Protein AF-A0A6N3R265-F1 (afdb_monomer_lite)

Sequence (101 aa):
MNAPAQYVFQADGSLKDGEENAPTQHALLRWEPGVQTVAVKCDLCNFLPEGPACVRACPNQALRLITDDSLQRQMKEKQRLAASWFANGGEDPLSLTQEQH

Radius of gyration: 24.6 Å; chains: 1; bounding box: 46×37×64 Å

Organism: NCBI:txid754091

Structure (mmCIF, N/CA/C/O backbone):
data_AF-A0A6N3R265-F1
#
_entry.id   AF-A0A6N3R265-F1
#
loop_
_atom_site.group_PDB
_atom_site.id
_atom_site.type_symbol
_atom_site.label_atom_id
_atom_site.label_alt_id
_atom_site.label_comp_id
_atom_site.label_asym_id
_atom_site.label_entity_id
_atom_site.label_seq_id
_atom_site.pdbx_PDB_ins_code
_atom_site.Cartn_x
_atom_site.Cartn_y
_atom_site.Cartn_z
_atom_site.occupancy
_atom_site.B_iso_or_equiv
_atom_site.auth_seq_id
_atom_site.auth_comp_id
_atom_site.auth_asym_id
_atom_site.auth_atom_id
_atom_site.pdbx_PDB_model_num
ATOM 1 N N . MET A 1 1 ? -4.529 13.203 -22.815 1.00 39.47 1 MET A N 1
ATOM 2 C CA . MET A 1 1 ? -4.361 13.616 -21.406 1.00 39.47 1 MET A CA 1
ATOM 3 C C . MET A 1 1 ? -3.334 14.735 -21.391 1.00 39.47 1 MET A C 1
ATOM 5 O O . MET A 1 1 ? -2.188 14.478 -21.725 1.00 39.47 1 MET A O 1
ATOM 9 N N . ASN A 1 2 ? -3.765 15.973 -21.161 1.00 49.16 2 ASN A N 1
ATOM 10 C CA . ASN A 1 2 ? -2.916 17.162 -21.249 1.00 49.16 2 ASN A CA 1
ATOM 11 C C . ASN A 1 2 ? -2.401 17.473 -19.835 1.00 49.16 2 ASN A C 1
ATOM 13 O O . ASN A 1 2 ? -3.209 17.767 -18.955 1.00 49.16 2 ASN A O 1
ATOM 17 N N . ALA A 1 3 ? -1.101 17.317 -19.584 1.00 51.69 3 ALA A N 1
ATOM 18 C CA . ALA A 1 3 ? -0.518 17.690 -18.298 1.00 51.69 3 ALA A CA 1
ATOM 19 C C . ALA A 1 3 ? -0.438 19.229 -18.215 1.00 51.69 3 ALA A C 1
ATOM 21 O O . ALA A 1 3 ? -0.033 19.858 -19.193 1.00 51.69 3 ALA A O 1
ATOM 22 N N . PRO A 1 4 ? -0.837 19.864 -17.097 1.00 52.19 4 PRO A N 1
ATOM 23 C CA . PRO A 1 4 ? -0.769 21.317 -16.966 1.00 52.19 4 PRO A CA 1
ATOM 24 C C . PRO A 1 4 ? 0.683 21.809 -17.088 1.00 52.19 4 PRO A C 1
ATOM 26 O O . PRO A 1 4 ? 1.591 21.190 -16.535 1.00 52.19 4 PRO A O 1
ATOM 29 N N . ALA A 1 5 ? 0.887 22.932 -17.792 1.00 58.69 5 ALA A N 1
ATOM 30 C CA . ALA A 1 5 ? 2.194 23.457 -18.226 1.00 58.69 5 ALA A CA 1
ATOM 31 C C . ALA A 1 5 ? 3.260 23.561 -17.115 1.00 58.69 5 ALA A C 1
ATOM 33 O O . ALA A 1 5 ? 4.449 23.443 -17.385 1.00 58.69 5 ALA A O 1
ATOM 34 N N . GLN A 1 6 ? 2.832 23.709 -15.860 1.00 59.28 6 GLN A N 1
ATOM 35 C CA . GLN A 1 6 ? 3.694 23.737 -14.674 1.00 59.28 6 GLN A CA 1
ATOM 36 C C . GLN A 1 6 ? 4.469 22.431 -14.395 1.00 59.28 6 GLN A C 1
ATOM 38 O O . GLN A 1 6 ? 5.409 22.451 -13.611 1.00 59.28 6 GLN A O 1
ATOM 43 N N . TYR A 1 7 ? 4.095 21.305 -15.016 1.00 57.59 7 TYR A N 1
ATOM 44 C CA . TYR A 1 7 ? 4.803 20.018 -14.901 1.00 57.59 7 TYR A CA 1
ATOM 45 C C . TYR A 1 7 ? 5.616 19.657 -16.150 1.00 57.59 7 TYR A C 1
ATOM 47 O O . TYR A 1 7 ? 6.082 18.524 -16.281 1.00 57.59 7 TYR A O 1
ATOM 55 N N . VAL A 1 8 ? 5.785 20.590 -17.089 1.00 55.47 8 VAL A N 1
ATOM 56 C CA . VAL A 1 8 ? 6.630 20.364 -18.262 1.00 55.47 8 VAL A CA 1
ATOM 57 C C . VAL A 1 8 ? 8.067 20.689 -17.875 1.00 55.47 8 VAL A C 1
ATOM 59 O O . VAL A 1 8 ? 8.472 21.847 -17.851 1.00 55.47 8 VAL A O 1
ATOM 62 N N . PHE A 1 9 ? 8.844 19.656 -17.563 1.00 61.06 9 PHE A N 1
ATOM 63 C CA . PHE A 1 9 ? 10.289 19.795 -17.437 1.00 61.06 9 PHE A CA 1
ATOM 64 C C . PHE A 1 9 ? 10.885 19.953 -18.841 1.00 61.06 9 PHE A C 1
ATOM 66 O O . PHE A 1 9 ? 10.980 18.986 -19.598 1.00 61.06 9 PHE A O 1
ATOM 73 N N . GLN A 1 10 ? 11.238 21.182 -19.216 1.00 54.62 10 GLN A N 1
ATOM 74 C CA . GLN A 1 10 ? 12.081 21.439 -20.380 1.00 54.62 10 GLN A CA 1
ATOM 75 C C . GLN A 1 10 ? 13.531 21.347 -19.918 1.00 54.62 10 GLN A C 1
ATOM 77 O O . GLN A 1 10 ? 13.989 22.200 -19.168 1.00 54.62 10 GLN A O 1
ATOM 82 N N . ALA A 1 11 ? 14.237 20.296 -20.332 1.00 58.12 11 ALA A N 1
ATOM 83 C CA . ALA A 1 11 ? 15.675 20.209 -20.119 1.00 58.12 11 ALA A CA 1
ATOM 84 C C . ALA A 1 11 ? 16.364 21.224 -21.047 1.00 58.12 11 ALA A C 1
ATOM 86 O O . ALA A 1 11 ? 16.573 20.950 -22.229 1.00 58.12 11 ALA A O 1
ATOM 87 N N . ASP A 1 12 ? 16.671 22.415 -20.543 1.00 50.50 12 ASP A N 1
ATOM 88 C CA . ASP A 1 12 ? 17.438 23.434 -21.251 1.00 50.50 12 ASP A CA 1
ATOM 89 C C . ASP A 1 12 ? 18.941 23.192 -21.056 1.00 50.50 12 ASP A C 1
ATOM 91 O O . ASP A 1 12 ? 19.614 23.761 -20.202 1.00 50.50 12 ASP A O 1
ATOM 95 N N . GLY A 1 13 ? 19.497 22.300 -21.872 1.00 56.50 13 GLY A N 1
ATOM 96 C CA . GLY A 1 13 ? 20.935 22.057 -21.897 1.00 56.50 13 GLY A CA 1
ATOM 97 C C . GLY A 1 13 ? 21.316 20.870 -22.768 1.00 56.50 13 GLY A C 1
ATOM 98 O O . GLY A 1 13 ? 20.522 19.956 -22.980 1.00 56.50 13 GLY A O 1
ATOM 99 N N . SER A 1 14 ? 22.556 20.866 -23.265 1.00 56.88 14 SER A N 1
ATOM 100 C CA . SER A 1 14 ? 23.168 19.630 -23.755 1.00 56.88 14 SER A CA 1
ATOM 101 C C . SER A 1 14 ? 23.153 18.651 -22.586 1.00 56.88 14 SER A C 1
ATOM 103 O O . SER A 1 14 ? 23.740 18.973 -21.551 1.00 56.88 14 SER A O 1
ATOM 105 N N . LEU A 1 15 ? 22.452 17.518 -22.728 1.00 56.03 15 LEU A N 1
ATOM 106 C CA . LEU A 1 15 ? 22.501 16.399 -21.787 1.00 56.03 15 LEU A CA 1
ATOM 107 C C . LEU A 1 15 ? 23.983 16.114 -21.545 1.00 56.03 15 LEU A C 1
ATOM 109 O O . LEU A 1 15 ? 24.658 15.558 -22.407 1.00 56.03 15 LEU A O 1
ATOM 113 N N . LYS A 1 16 ? 24.529 16.602 -20.430 1.00 54.06 16 LYS A N 1
ATOM 114 C CA . LYS A 1 16 ? 25.807 16.093 -19.950 1.00 54.06 16 LYS A CA 1
ATOM 115 C C . LYS A 1 16 ? 25.532 14.628 -19.679 1.00 54.06 16 LYS A C 1
ATOM 117 O O . LYS A 1 16 ? 24.469 14.357 -19.119 1.00 54.06 16 LYS A O 1
ATOM 122 N N . ASP A 1 17 ? 26.417 13.737 -20.113 1.00 55.44 17 ASP A N 1
ATOM 123 C CA . ASP A 1 17 ? 26.349 12.319 -19.768 1.00 55.44 17 ASP A CA 1
ATOM 124 C C . ASP A 1 17 ? 26.206 12.253 -18.244 1.00 55.44 17 ASP A C 1
ATOM 126 O O . ASP A 1 17 ? 27.142 12.535 -17.493 1.00 55.44 17 ASP A O 1
ATOM 130 N N . GLY A 1 18 ? 24.952 12.113 -17.806 1.00 54.72 18 GLY A N 1
ATOM 131 C CA . GLY A 1 18 ? 24.568 12.216 -16.413 1.00 54.72 18 GLY A CA 1
ATOM 132 C C . GLY A 1 18 ? 25.249 11.069 -15.706 1.00 54.72 18 GLY A C 1
ATOM 133 O O . GLY A 1 18 ? 25.325 9.987 -16.281 1.00 54.72 18 GLY A O 1
ATOM 134 N N . GLU A 1 19 ? 25.783 11.355 -14.522 1.00 60.06 19 GLU A N 1
ATOM 135 C CA . GLU A 1 19 ? 26.445 10.414 -13.621 1.00 60.06 19 GLU A CA 1
ATOM 136 C C . GLU A 1 19 ? 26.009 8.970 -13.896 1.00 60.06 19 GLU A C 1
ATOM 138 O O . GLU A 1 19 ? 24.854 8.605 -13.674 1.00 60.06 19 GLU A O 1
ATOM 143 N N . GLU A 1 20 ? 26.920 8.223 -14.528 1.00 61.44 20 GLU A N 1
ATOM 144 C CA . GLU A 1 20 ? 26.646 6.948 -15.186 1.00 61.44 20 GLU A CA 1
ATOM 145 C C . GLU A 1 20 ? 25.882 6.020 -14.241 1.00 61.44 20 GLU A C 1
ATOM 147 O O . GLU A 1 20 ? 26.283 5.841 -13.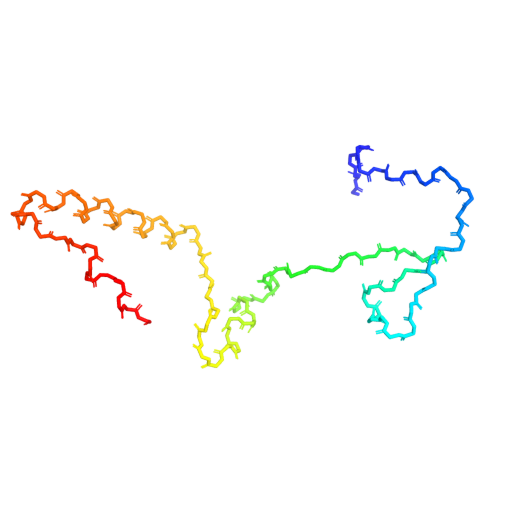087 1.00 61.44 20 GLU A O 1
ATOM 152 N N . ASN A 1 21 ? 24.769 5.444 -14.713 1.00 58.78 21 ASN A N 1
ATOM 153 C CA . ASN A 1 21 ? 24.001 4.481 -13.931 1.00 58.78 21 ASN A CA 1
ATOM 154 C C . ASN A 1 21 ? 24.950 3.409 -13.406 1.00 58.78 21 ASN A C 1
ATOM 156 O O . ASN A 1 21 ? 25.436 2.575 -14.175 1.00 58.78 21 ASN A O 1
ATOM 160 N N . ALA A 1 22 ? 25.224 3.424 -12.100 1.00 65.81 22 ALA A N 1
ATOM 161 C CA . ALA A 1 22 ? 26.161 2.471 -11.538 1.00 65.81 22 ALA A CA 1
ATOM 162 C C . ALA A 1 22 ? 25.660 1.049 -11.861 1.00 65.81 22 ALA A C 1
ATOM 164 O O . ALA A 1 22 ? 24.455 0.793 -11.756 1.00 65.81 22 ALA A O 1
ATOM 165 N N . PRO A 1 23 ? 26.540 0.096 -12.221 1.00 65.62 23 PRO A N 1
ATOM 166 C CA . PRO A 1 23 ? 26.129 -1.251 -12.631 1.00 65.62 23 PRO A CA 1
ATOM 167 C C . PRO A 1 23 ? 25.239 -1.968 -11.605 1.00 65.62 23 PRO A C 1
ATOM 169 O O . PRO A 1 23 ? 24.489 -2.877 -11.950 1.00 65.62 23 PRO A O 1
ATOM 172 N N . THR A 1 24 ? 25.324 -1.553 -10.341 1.00 75.31 24 THR A N 1
ATOM 173 C CA . THR A 1 24 ? 24.582 -2.083 -9.195 1.00 75.31 24 THR A CA 1
ATOM 174 C C . THR A 1 24 ? 23.204 -1.451 -8.985 1.00 75.31 24 THR A C 1
ATOM 176 O O . THR A 1 24 ? 22.461 -1.913 -8.118 1.00 75.31 24 THR A O 1
ATOM 179 N N . GLN A 1 25 ? 22.827 -0.414 -9.739 1.00 73.38 25 GLN A N 1
ATOM 180 C CA . GLN A 1 25 ? 21.508 0.203 -9.617 1.00 73.38 25 GLN A CA 1
ATOM 181 C C . GLN A 1 25 ? 20.420 -0.695 -10.216 1.00 73.38 25 GLN A C 1
ATOM 183 O O . GLN A 1 25 ? 20.532 -1.212 -11.329 1.00 73.38 25 GLN A O 1
ATOM 188 N N . HIS A 1 26 ? 19.338 -0.869 -9.456 1.00 76.19 26 HIS A N 1
ATOM 189 C CA . HIS A 1 26 ? 18.174 -1.645 -9.872 1.00 76.19 26 HIS A CA 1
ATOM 190 C C . HIS A 1 26 ? 17.542 -1.037 -11.134 1.00 76.19 26 HIS A C 1
ATOM 192 O O . HIS A 1 26 ? 17.429 0.181 -11.237 1.00 76.19 26 HIS A O 1
ATOM 198 N N . ALA A 1 27 ? 17.066 -1.871 -12.065 1.00 74.94 27 ALA A N 1
ATOM 199 C CA . ALA A 1 27 ? 16.553 -1.432 -13.371 1.00 74.94 27 ALA A CA 1
ATOM 200 C C . ALA A 1 27 ? 15.438 -0.368 -13.291 1.00 74.94 27 ALA A C 1
ATOM 202 O O . ALA A 1 27 ? 15.315 0.462 -14.182 1.00 74.94 27 ALA A O 1
ATOM 203 N N . LEU A 1 28 ? 14.661 -0.361 -12.203 1.00 73.06 28 LEU A N 1
ATOM 204 C CA . LEU A 1 28 ? 13.613 0.640 -11.943 1.00 73.06 28 LEU A CA 1
ATOM 205 C C . LEU A 1 28 ? 14.145 2.051 -11.637 1.00 73.06 28 LEU A C 1
ATOM 207 O O . LEU A 1 28 ? 13.368 2.998 -11.643 1.00 73.06 28 LEU A O 1
ATOM 211 N N . LEU A 1 29 ? 15.431 2.181 -11.312 1.00 74.12 29 LEU A N 1
ATOM 212 C CA . LEU A 1 29 ? 16.080 3.437 -10.928 1.00 74.12 29 LEU A CA 1
ATOM 213 C C . LEU A 1 29 ? 17.102 3.912 -11.969 1.00 74.12 29 LEU A C 1
ATOM 215 O O . LEU A 1 29 ? 17.676 4.982 -11.803 1.00 74.12 29 LEU A O 1
ATOM 219 N N . ARG A 1 30 ? 17.325 3.124 -13.027 1.00 72.94 30 ARG A N 1
ATOM 220 C CA . ARG A 1 30 ? 18.250 3.441 -14.113 1.00 72.94 30 ARG A CA 1
ATOM 221 C C . ARG A 1 30 ? 17.643 4.502 -15.031 1.00 72.94 30 ARG A C 1
ATOM 223 O O . ARG A 1 30 ? 16.482 4.390 -15.427 1.00 72.94 30 ARG A O 1
ATOM 230 N N . TRP A 1 31 ? 18.436 5.495 -15.410 1.00 73.56 31 TRP A N 1
ATOM 231 C CA . TRP A 1 31 ? 18.043 6.562 -16.321 1.00 73.56 31 TRP A CA 1
ATOM 232 C C . TRP A 1 31 ? 18.907 6.571 -17.583 1.00 73.56 31 TRP A C 1
ATOM 234 O O . TRP A 1 31 ? 20.089 6.874 -17.514 1.00 73.56 31 TRP A O 1
ATOM 244 N N . GLU A 1 32 ? 18.328 6.285 -18.746 1.00 71.69 32 GLU A N 1
ATOM 245 C CA . GLU A 1 32 ? 19.063 6.264 -20.016 1.00 71.69 32 GLU A CA 1
ATOM 246 C C . GLU A 1 32 ? 18.646 7.452 -20.903 1.00 71.69 32 GLU A C 1
ATOM 248 O O . GLU A 1 32 ? 17.446 7.629 -21.155 1.00 71.69 32 GLU A O 1
ATOM 253 N N . PRO A 1 33 ? 19.590 8.270 -21.408 1.00 71.69 33 PRO A N 1
ATOM 254 C CA . PRO A 1 33 ? 19.285 9.334 -22.360 1.00 71.69 33 PRO A CA 1
ATOM 255 C C . PRO A 1 33 ? 18.514 8.809 -23.581 1.00 71.69 33 PRO A C 1
ATOM 257 O O . PRO A 1 33 ? 18.867 7.795 -24.177 1.00 71.69 33 PRO A O 1
ATOM 260 N N . GLY A 1 34 ? 17.441 9.504 -23.971 1.00 75.25 34 GLY A N 1
ATOM 261 C CA . GLY A 1 34 ? 16.576 9.087 -25.084 1.00 75.25 34 GLY A CA 1
ATOM 262 C C . GLY A 1 34 ? 15.548 8.001 -24.736 1.00 75.25 34 GLY A C 1
ATOM 263 O O . GLY A 1 34 ? 14.686 7.705 -25.563 1.00 75.25 34 GLY A O 1
ATOM 264 N N . VAL A 1 35 ? 15.573 7.456 -23.514 1.00 75.88 35 VAL A N 1
ATOM 265 C CA . VAL A 1 35 ? 14.539 6.556 -22.987 1.00 75.88 35 VAL A CA 1
ATOM 266 C C . VAL A 1 35 ? 13.582 7.344 -22.092 1.00 75.88 35 VAL A C 1
ATOM 268 O O . VAL A 1 35 ? 13.995 8.169 -21.276 1.00 75.88 35 VAL A O 1
ATOM 271 N N . GLN A 1 36 ? 12.274 7.100 -22.238 1.00 76.00 36 GLN A N 1
ATOM 272 C CA . GLN A 1 36 ? 11.278 7.720 -21.366 1.00 76.00 36 GLN A CA 1
ATOM 273 C C . GLN A 1 36 ? 11.484 7.267 -19.918 1.00 76.00 36 GLN A C 1
ATOM 275 O O . GLN A 1 36 ? 11.497 6.075 -19.615 1.00 76.00 36 GLN A O 1
ATOM 280 N N . THR A 1 37 ? 11.579 8.237 -19.017 1.00 77.00 37 THR A N 1
ATOM 281 C CA . THR A 1 37 ? 11.704 7.990 -17.584 1.00 77.00 37 THR A CA 1
ATOM 282 C C . THR A 1 37 ? 10.331 7.691 -16.997 1.00 77.00 37 THR A C 1
ATOM 284 O O . THR A 1 37 ? 9.362 8.411 -17.247 1.00 77.00 37 THR A O 1
ATOM 287 N N . VAL A 1 38 ? 10.220 6.606 -16.232 1.00 78.62 38 VAL A N 1
ATOM 288 C CA . VAL A 1 38 ? 8.949 6.178 -15.637 1.00 78.62 38 VAL A CA 1
ATOM 289 C C . VAL A 1 38 ? 9.129 6.011 -14.138 1.00 78.62 38 VAL A C 1
ATOM 291 O O . VAL A 1 38 ? 9.929 5.201 -13.683 1.00 78.62 38 VAL A O 1
ATOM 294 N N . ALA A 1 39 ? 8.350 6.766 -13.365 1.00 82.50 39 ALA A N 1
ATOM 295 C CA . ALA A 1 39 ? 8.286 6.605 -11.920 1.00 82.50 39 ALA A CA 1
ATOM 296 C C . ALA A 1 39 ? 7.252 5.532 -11.553 1.00 82.50 39 ALA A C 1
ATOM 298 O O . ALA A 1 39 ? 6.083 5.629 -11.932 1.00 82.50 39 ALA A O 1
ATOM 299 N N . VAL A 1 40 ? 7.672 4.540 -10.769 1.00 85.19 40 VAL A N 1
ATOM 300 C CA . VAL A 1 40 ? 6.797 3.485 -10.242 1.00 85.19 40 VAL A CA 1
ATOM 301 C C . VAL A 1 40 ? 6.588 3.717 -8.749 1.00 85.19 40 VAL A C 1
ATOM 303 O O . VAL A 1 40 ? 7.549 3.855 -7.996 1.00 85.19 40 VAL A O 1
ATOM 306 N N . LYS A 1 41 ? 5.327 3.756 -8.307 1.00 89.19 41 LYS A N 1
ATOM 307 C CA . LYS A 1 41 ? 4.953 3.837 -6.888 1.00 89.19 41 LYS A CA 1
ATOM 308 C C . LYS A 1 41 ? 3.935 2.764 -6.530 1.00 89.19 41 LYS A C 1
ATOM 310 O O . LYS A 1 41 ? 3.232 2.266 -7.404 1.00 89.19 41 LYS A O 1
ATOM 315 N N . CYS A 1 42 ? 3.843 2.454 -5.238 1.00 93.94 42 CYS A N 1
ATOM 316 C CA . CYS A 1 42 ? 2.757 1.642 -4.701 1.00 93.94 42 CYS A CA 1
ATOM 317 C C . CYS A 1 42 ? 1.411 2.295 -5.046 1.00 93.94 42 CYS A C 1
ATOM 319 O O . CYS A 1 42 ? 1.197 3.477 -4.775 1.00 93.94 42 CYS A O 1
ATOM 321 N N . ASP A 1 43 ? 0.523 1.513 -5.643 1.00 94.62 43 ASP A N 1
ATOM 322 C CA . ASP A 1 43 ? -0.817 1.911 -6.070 1.00 94.62 43 ASP A CA 1
ATOM 323 C C . ASP A 1 43 ? -1.906 1.429 -5.097 1.00 94.62 43 ASP A C 1
ATOM 325 O O . ASP A 1 43 ? -3.089 1.473 -5.421 1.00 94.62 43 ASP A O 1
ATOM 329 N N . LEU A 1 44 ? -1.506 0.928 -3.922 1.00 95.44 44 LEU A N 1
ATOM 330 C CA . LEU A 1 44 ? -2.378 0.283 -2.935 1.00 95.44 44 LEU A CA 1
ATOM 331 C C . LEU A 1 44 ? -3.157 -0.923 -3.489 1.00 95.44 44 LEU A C 1
ATOM 333 O O . LEU A 1 44 ? -4.205 -1.279 -2.952 1.00 95.44 44 LEU A O 1
ATOM 337 N N . CYS A 1 45 ? -2.625 -1.579 -4.525 1.00 96.12 45 CYS A N 1
ATOM 338 C CA . CYS A 1 45 ? -3.278 -2.682 -5.222 1.00 96.12 45 CYS A CA 1
ATOM 339 C C . CYS A 1 45 ? -4.679 -2.310 -5.729 1.00 96.12 45 CYS A C 1
ATOM 341 O O . CYS A 1 45 ? -5.603 -3.111 -5.614 1.00 96.12 45 CYS A O 1
ATOM 343 N N . ASN A 1 46 ? -4.835 -1.116 -6.308 1.00 94.81 46 ASN A N 1
ATOM 344 C CA . ASN A 1 46 ? -6.118 -0.580 -6.781 1.00 94.81 46 ASN A CA 1
ATOM 345 C C . ASN A 1 46 ? -6.896 -1.522 -7.729 1.00 94.81 46 ASN A C 1
ATOM 347 O O . ASN A 1 46 ? -8.108 -1.405 -7.874 1.00 94.81 46 ASN A O 1
ATOM 351 N N . PHE A 1 47 ? -6.211 -2.461 -8.383 1.00 95.19 47 PHE A N 1
ATOM 352 C CA . PHE A 1 47 ? -6.805 -3.419 -9.319 1.00 95.19 47 PHE A CA 1
ATOM 353 C C . PHE A 1 47 ? -7.274 -4.732 -8.672 1.00 95.19 47 PHE A C 1
ATOM 355 O O . PHE A 1 47 ? -7.926 -5.532 -9.341 1.00 95.19 47 PHE A O 1
ATOM 362 N N . LEU A 1 48 ? -6.923 -4.986 -7.408 1.00 95.56 48 LEU A N 1
ATOM 363 C CA . LEU A 1 48 ? -7.264 -6.221 -6.705 1.00 95.56 48 LEU A CA 1
ATOM 364 C C . LEU A 1 48 ? -8.461 -5.983 -5.776 1.00 95.56 48 LEU A C 1
ATOM 366 O O . LEU A 1 48 ? -8.348 -5.179 -4.846 1.00 95.56 48 LEU A O 1
ATOM 370 N N . PRO A 1 49 ? -9.587 -6.697 -5.955 1.00 93.81 49 PRO A N 1
ATOM 371 C CA . PRO A 1 49 ? -10.747 -6.540 -5.080 1.00 93.81 49 PRO A CA 1
ATOM 372 C C . PRO A 1 49 ? -10.459 -6.985 -3.638 1.00 93.81 49 PRO A C 1
ATOM 374 O O . PRO A 1 49 ? -11.112 -6.524 -2.707 1.00 93.81 49 PRO A O 1
ATOM 377 N N . GLU A 1 50 ? -9.451 -7.834 -3.424 1.00 93.75 50 GLU A N 1
ATOM 378 C CA . GLU A 1 50 ? -9.013 -8.264 -2.094 1.00 93.75 50 GLU A CA 1
ATOM 379 C C . GLU A 1 50 ? -8.186 -7.189 -1.357 1.00 93.75 50 GLU A C 1
ATOM 381 O O . GLU A 1 50 ? -7.786 -7.396 -0.205 1.00 93.75 50 GLU A O 1
ATOM 386 N N . GLY A 1 51 ? -7.868 -6.067 -2.015 1.00 92.75 51 GLY A N 1
ATOM 387 C CA . GLY A 1 51 ? -7.098 -4.952 -1.464 1.00 92.75 51 GLY A CA 1
ATOM 388 C C . GLY A 1 51 ? -5.573 -5.162 -1.477 1.00 92.75 51 GLY A C 1
ATOM 389 O O . GLY A 1 51 ? -5.058 -5.964 -2.268 1.00 92.75 51 GLY A O 1
ATOM 390 N N . PRO A 1 52 ? -4.818 -4.475 -0.595 1.00 97.31 52 PRO A N 1
ATOM 391 C CA . PRO A 1 52 ? -3.356 -4.506 -0.583 1.00 97.31 52 PRO A CA 1
ATOM 392 C C . PRO A 1 52 ? -2.777 -5.899 -0.310 1.00 97.31 52 PRO A C 1
ATOM 394 O O . PRO A 1 52 ? -2.889 -6.442 0.791 1.00 97.31 52 PRO A O 1
ATOM 397 N N . ALA A 1 53 ? -2.087 -6.464 -1.301 1.00 97.25 53 ALA A N 1
ATOM 398 C CA . ALA A 1 53 ? -1.449 -7.773 -1.181 1.00 97.25 53 ALA A CA 1
ATOM 399 C C . ALA A 1 53 ? -0.381 -7.803 -0.073 1.00 97.25 53 ALA A C 1
ATOM 401 O O . ALA A 1 53 ? -0.268 -8.794 0.644 1.00 97.25 53 ALA A O 1
ATOM 402 N N . CYS A 1 54 ? 0.353 -6.700 0.117 1.00 97.12 54 CYS A N 1
ATOM 403 C CA . CYS A 1 54 ? 1.368 -6.579 1.166 1.00 97.12 54 CYS A CA 1
ATOM 404 C C . CYS A 1 54 ? 0.786 -6.702 2.582 1.00 97.12 54 CYS A C 1
ATOM 406 O O . CYS A 1 54 ? 1.427 -7.292 3.445 1.00 97.12 54 CYS A O 1
ATOM 408 N N . VAL A 1 55 ? -0.435 -6.206 2.813 1.00 96.81 55 VAL A N 1
ATOM 409 C CA . VAL A 1 55 ? -1.134 -6.346 4.099 1.00 96.81 55 VAL A CA 1
ATOM 410 C C . VAL A 1 55 ? -1.518 -7.808 4.331 1.00 96.81 55 VAL A C 1
ATOM 412 O O . VAL A 1 55 ? -1.226 -8.345 5.394 1.00 96.81 55 VAL A O 1
ATOM 415 N N . ARG A 1 56 ? -2.099 -8.486 3.328 1.00 95.88 56 ARG A N 1
ATOM 416 C CA . ARG A 1 56 ? -2.508 -9.902 3.447 1.00 95.88 56 ARG A CA 1
ATOM 417 C C . ARG A 1 56 ? -1.332 -10.860 3.628 1.00 95.88 56 ARG A C 1
ATOM 419 O O . ARG A 1 56 ? -1.451 -11.841 4.350 1.00 95.88 56 ARG A O 1
ATOM 426 N N . ALA A 1 57 ? -0.214 -10.5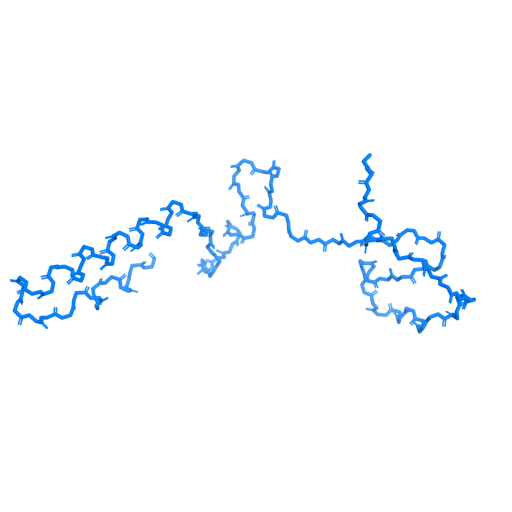90 2.960 1.00 96.94 57 ALA A N 1
ATOM 427 C CA . ALA A 1 57 ? 0.976 -11.433 3.028 1.00 96.94 57 ALA A CA 1
ATOM 428 C C . ALA A 1 57 ? 1.791 -11.233 4.318 1.00 96.94 57 ALA A C 1
ATOM 430 O O . ALA A 1 57 ? 2.732 -11.985 4.554 1.00 96.94 57 ALA A O 1
ATOM 431 N N . CYS A 1 58 ? 1.476 -10.217 5.130 1.00 97.12 58 CYS A N 1
ATOM 432 C CA . CYS A 1 58 ? 2.259 -9.844 6.301 1.00 97.12 58 CYS A CA 1
ATOM 433 C C . CYS A 1 58 ? 2.073 -10.866 7.445 1.00 97.12 58 CYS A C 1
ATOM 435 O O . CYS A 1 58 ? 1.019 -10.874 8.084 1.00 97.12 58 CYS A O 1
ATOM 437 N N . PRO A 1 59 ? 3.078 -11.707 7.759 1.00 96.62 59 PRO A N 1
ATOM 438 C CA . PRO A 1 59 ? 2.899 -12.838 8.675 1.00 96.62 59 PRO A CA 1
ATOM 439 C C . PRO A 1 59 ? 2.711 -12.410 10.134 1.00 96.62 59 PRO A C 1
ATOM 441 O O . PRO A 1 59 ? 2.044 -13.093 10.900 1.00 96.62 59 PRO A O 1
ATOM 444 N N . ASN A 1 60 ? 3.300 -11.278 10.520 1.00 96.75 60 ASN A N 1
ATOM 445 C CA . ASN A 1 60 ? 3.215 -10.720 11.870 1.00 96.75 60 ASN A CA 1
ATOM 446 C C . ASN A 1 60 ? 2.137 -9.633 12.000 1.00 96.75 60 ASN A C 1
ATOM 448 O O . ASN A 1 60 ? 2.070 -8.976 13.034 1.00 96.75 60 ASN A O 1
ATOM 452 N N . GLN A 1 61 ? 1.341 -9.401 10.949 1.00 93.81 61 GLN A N 1
ATOM 453 C CA . GLN A 1 61 ? 0.286 -8.383 10.926 1.00 93.81 61 GLN A CA 1
ATOM 454 C C . GLN A 1 61 ? 0.778 -6.960 11.269 1.00 93.81 61 GLN A C 1
ATOM 456 O O . GLN A 1 61 ? 0.024 -6.139 11.800 1.00 93.81 61 GLN A O 1
ATOM 461 N N . ALA A 1 62 ? 2.041 -6.650 10.951 1.00 96.19 62 ALA A N 1
ATOM 462 C CA . ALA A 1 62 ? 2.615 -5.319 11.150 1.00 96.19 62 ALA A CA 1
ATOM 463 C C . ALA A 1 62 ? 2.011 -4.267 10.206 1.00 96.19 62 ALA A C 1
ATOM 465 O O . ALA A 1 62 ? 1.952 -3.086 10.542 1.00 96.19 62 ALA A O 1
ATOM 466 N N . LEU A 1 63 ? 1.558 -4.684 9.021 1.00 95.62 63 LEU A N 1
ATOM 467 C CA . LEU A 1 63 ? 0.905 -3.808 8.053 1.00 95.62 63 LEU A CA 1
ATOM 468 C C . LEU A 1 63 ? -0.613 -3.886 8.208 1.00 95.62 63 LEU A C 1
ATOM 470 O O . LEU A 1 63 ? -1.180 -4.975 8.269 1.00 95.62 63 LEU A O 1
ATOM 474 N N . ARG A 1 64 ? -1.279 -2.726 8.220 1.00 92.19 64 ARG A N 1
ATOM 475 C CA . ARG A 1 64 ? -2.743 -2.605 8.270 1.00 92.19 64 ARG A CA 1
ATOM 476 C C . ARG A 1 64 ? -3.211 -1.507 7.326 1.00 92.19 64 ARG A C 1
ATOM 478 O O . ARG A 1 64 ? -2.557 -0.474 7.205 1.00 92.19 64 ARG A O 1
ATOM 485 N N . LEU A 1 65 ? -4.348 -1.729 6.671 1.00 92.94 65 LEU A N 1
ATOM 486 C CA . LEU A 1 65 ? -5.002 -0.707 5.859 1.00 92.94 65 LEU A CA 1
ATOM 487 C C . LEU A 1 65 ? -5.926 0.126 6.750 1.00 92.94 65 LEU A C 1
ATOM 489 O O . LEU A 1 65 ? -6.869 -0.407 7.331 1.00 92.94 65 LEU A O 1
ATOM 493 N N . ILE A 1 66 ? -5.661 1.427 6.836 1.00 92.44 66 ILE A N 1
ATOM 494 C CA . ILE A 1 66 ? -6.520 2.386 7.532 1.00 92.44 66 ILE A CA 1
ATOM 495 C C . ILE A 1 66 ? -7.372 3.101 6.486 1.00 92.44 66 ILE A C 1
ATOM 497 O O . ILE A 1 66 ? -6.839 3.686 5.547 1.00 92.44 66 ILE A O 1
ATOM 501 N N . THR A 1 67 ? -8.691 3.027 6.644 1.00 91.44 67 THR A N 1
ATOM 502 C CA . THR A 1 67 ? -9.665 3.717 5.787 1.00 91.44 67 THR A CA 1
ATOM 503 C C . THR A 1 67 ? -10.247 4.931 6.498 1.00 91.44 67 THR A C 1
ATOM 505 O O . THR A 1 67 ? -10.271 4.972 7.733 1.00 91.44 67 THR A O 1
ATOM 508 N N . ASP A 1 68 ? -10.790 5.883 5.742 1.00 93.81 68 ASP A N 1
ATOM 509 C CA . ASP A 1 68 ? -11.466 7.047 6.321 1.00 93.81 68 ASP A CA 1
ATOM 510 C C . ASP A 1 68 ? -12.590 6.632 7.277 1.00 93.81 68 ASP A C 1
ATOM 512 O O . ASP A 1 68 ? -12.654 7.133 8.394 1.00 93.81 68 ASP A O 1
ATOM 516 N N . ASP A 1 69 ? -13.406 5.634 6.920 1.00 92.44 69 ASP A N 1
ATOM 517 C CA . ASP A 1 69 ? -14.446 5.099 7.811 1.00 92.44 69 ASP A CA 1
ATOM 518 C C . ASP A 1 69 ? -13.876 4.560 9.126 1.00 92.44 69 ASP A C 1
ATOM 520 O O . ASP A 1 69 ? -14.443 4.777 10.200 1.00 92.44 69 ASP A O 1
ATOM 524 N N . SER A 1 70 ? -12.752 3.838 9.063 1.00 90.25 70 SER A N 1
ATOM 525 C CA . SER A 1 70 ? -12.094 3.325 10.267 1.00 90.25 70 SER A CA 1
ATOM 526 C C . SER A 1 70 ? -11.593 4.465 11.152 1.00 90.25 70 SER A C 1
ATOM 528 O O . SER A 1 70 ? -11.806 4.429 12.365 1.00 90.25 70 SER A O 1
ATOM 530 N N . LEU A 1 71 ? -11.044 5.516 10.541 1.00 93.50 71 LEU A N 1
ATOM 531 C CA . LEU A 1 71 ? -10.562 6.698 11.236 1.00 93.50 71 LEU A CA 1
ATOM 532 C C . LEU A 1 71 ? -11.718 7.476 11.875 1.00 93.50 71 LEU A C 1
ATOM 534 O O . LEU A 1 71 ? -11.649 7.807 13.056 1.00 93.50 71 LEU A O 1
ATOM 538 N N . GLN A 1 72 ? -12.816 7.696 11.147 1.00 95.06 72 GLN A N 1
ATOM 539 C CA . GLN A 1 72 ? -14.004 8.372 11.674 1.00 95.06 72 GLN A CA 1
ATOM 540 C C . GLN A 1 72 ? -14.627 7.598 12.838 1.00 95.06 72 GLN A C 1
ATOM 542 O O . GLN A 1 72 ? -14.993 8.192 13.855 1.00 95.06 72 GLN A O 1
ATOM 547 N N . ARG A 1 73 ? -14.699 6.263 12.743 1.00 92.38 73 ARG A N 1
ATOM 548 C CA . ARG A 1 73 ? -15.152 5.417 13.858 1.00 92.38 73 ARG A CA 1
ATOM 549 C C . ARG A 1 73 ? -14.252 5.568 15.080 1.00 92.38 73 ARG A C 1
ATOM 551 O O . ARG A 1 73 ? -14.767 5.778 16.175 1.00 92.38 73 ARG A O 1
ATOM 558 N N . GLN A 1 74 ? -12.932 5.523 14.900 1.00 90.81 74 GLN A N 1
ATOM 559 C CA . GLN A 1 74 ? -11.980 5.721 15.995 1.00 90.81 74 GLN A CA 1
ATOM 560 C C . GLN A 1 74 ? -12.094 7.119 16.616 1.00 90.81 74 GLN A C 1
ATOM 562 O O . GLN A 1 74 ? -12.066 7.250 17.837 1.00 90.81 74 GLN A O 1
ATOM 567 N N . MET A 1 75 ? -12.258 8.166 15.804 1.00 92.25 75 MET A N 1
ATOM 568 C CA . MET A 1 75 ? -12.448 9.536 16.291 1.00 92.25 75 MET A CA 1
ATOM 569 C C . MET A 1 75 ? -13.731 9.672 17.109 1.00 92.25 75 MET A C 1
ATOM 571 O O . MET A 1 75 ? -13.699 10.223 18.209 1.00 92.25 75 MET A O 1
ATOM 575 N N . LYS A 1 76 ? -14.847 9.135 16.607 1.00 92.75 76 LYS A N 1
ATOM 576 C CA . LYS A 1 76 ? -16.137 9.157 17.305 1.00 92.75 76 LYS A CA 1
ATOM 577 C C . LYS A 1 76 ? -16.072 8.406 18.630 1.00 92.75 76 LYS A C 1
ATOM 579 O O . LYS A 1 76 ? -16.612 8.878 19.627 1.00 92.75 76 LYS A O 1
ATOM 584 N N . GLU A 1 77 ? -15.388 7.267 18.654 1.00 91.31 77 GLU A N 1
ATOM 585 C CA . GLU A 1 77 ? -15.210 6.500 19.882 1.00 91.31 77 GLU A CA 1
ATOM 586 C C . GLU A 1 77 ? -14.364 7.266 20.902 1.00 91.31 77 GLU A C 1
ATOM 588 O O . GLU A 1 77 ? -14.781 7.420 22.046 1.00 91.31 77 GLU A O 1
ATOM 593 N N . LYS A 1 78 ? -13.242 7.864 20.480 1.00 88.62 78 LYS A N 1
ATOM 594 C CA . LYS A 1 78 ? -12.431 8.726 21.355 1.00 88.62 78 LYS A CA 1
ATOM 595 C C . LYS A 1 78 ? -13.237 9.893 21.929 1.00 88.62 78 LYS A C 1
ATOM 597 O O . LYS A 1 78 ? -13.127 10.179 23.117 1.00 88.62 78 LYS A O 1
ATOM 602 N N . GLN A 1 79 ? -14.074 10.541 21.117 1.00 90.19 79 GLN A N 1
ATOM 603 C CA . GLN A 1 79 ? -14.966 11.612 21.575 1.00 90.19 79 GLN A CA 1
ATOM 604 C C . GLN A 1 79 ? -15.988 11.110 22.601 1.00 90.19 79 GLN A C 1
ATOM 606 O O . GLN A 1 79 ? -16.207 11.764 23.619 1.00 90.19 79 GLN A O 1
ATOM 611 N N . ARG A 1 80 ? -16.592 9.939 22.360 1.00 89.38 80 ARG A N 1
ATOM 612 C CA . ARG A 1 80 ? -17.541 9.306 23.286 1.00 89.38 80 ARG A CA 1
ATOM 613 C C . ARG A 1 80 ? -16.882 8.994 24.629 1.00 89.38 80 ARG A C 1
ATOM 615 O O . ARG A 1 80 ? -17.456 9.304 25.670 1.00 89.38 80 ARG A O 1
ATOM 622 N N . LEU A 1 81 ? -15.679 8.421 24.603 1.00 86.62 81 LEU A N 1
ATOM 623 C CA . LEU A 1 81 ? -14.907 8.109 25.804 1.00 86.62 81 LEU A CA 1
ATOM 624 C C . LEU A 1 81 ? -14.555 9.380 26.584 1.00 86.62 81 LEU A C 1
ATOM 626 O O . LEU A 1 81 ? -14.840 9.454 27.777 1.00 86.62 81 LEU A O 1
ATOM 630 N N . ALA A 1 82 ? -14.044 10.411 25.907 1.00 85.06 82 ALA A N 1
ATOM 631 C CA . ALA A 1 82 ? -13.745 11.700 26.529 1.00 85.06 82 ALA A CA 1
ATOM 632 C C . ALA A 1 82 ? -14.989 12.348 27.164 1.00 85.06 82 ALA A C 1
ATOM 634 O O . ALA A 1 82 ? -14.914 12.867 28.274 1.00 85.06 82 ALA A O 1
ATOM 635 N N . ALA A 1 83 ? -16.152 12.267 26.508 1.00 86.00 83 ALA A N 1
ATOM 636 C CA . ALA A 1 83 ? -17.409 12.749 27.078 1.00 86.00 83 ALA A CA 1
ATOM 637 C C . ALA A 1 83 ? -17.833 11.950 28.326 1.00 86.00 83 ALA A C 1
ATOM 639 O O . ALA A 1 83 ? -18.370 12.523 29.272 1.00 86.00 83 ALA A O 1
ATOM 640 N N . SER A 1 84 ? -17.573 10.638 28.352 1.00 83.19 84 SER A N 1
ATOM 641 C CA . SER A 1 84 ? -17.898 9.769 29.492 1.00 83.19 84 SER A CA 1
ATOM 642 C C . SER A 1 84 ? -16.948 9.903 30.689 1.00 83.19 84 SER A C 1
ATOM 644 O O . SER A 1 84 ? -17.301 9.471 31.783 1.00 83.19 84 SER A O 1
ATOM 646 N N . TRP A 1 85 ? -15.782 10.536 30.523 1.00 76.12 85 TRP A N 1
ATOM 647 C CA . TRP A 1 85 ? -14.771 10.692 31.579 1.00 76.12 85 TRP A CA 1
ATOM 648 C C . TRP A 1 85 ? -15.329 11.348 32.854 1.00 76.12 85 TRP A C 1
ATOM 650 O O . TRP A 1 85 ? -15.094 10.872 33.964 1.00 76.12 85 TRP A O 1
ATOM 660 N N . PHE A 1 86 ? -16.154 12.390 32.700 1.00 69.69 86 PHE A N 1
ATOM 661 C CA . PHE A 1 86 ? -16.795 13.070 33.832 1.00 69.69 86 PHE A CA 1
ATOM 662 C C . PHE A 1 86 ? -17.864 12.217 34.532 1.00 69.69 86 PHE A C 1
ATOM 664 O O . PHE A 1 86 ? -18.137 12.431 35.710 1.00 69.69 86 PHE A O 1
ATOM 671 N N . ALA A 1 87 ? -18.471 11.256 33.828 1.00 72.06 87 ALA A N 1
ATOM 672 C CA . ALA A 1 87 ? -19.518 10.397 34.380 1.00 72.06 87 ALA A CA 1
ATOM 673 C C . ALA A 1 87 ? -18.956 9.274 35.269 1.00 72.06 87 ALA A C 1
ATOM 675 O O . ALA A 1 87 ? -19.638 8.838 36.191 1.00 72.06 87 ALA A O 1
ATOM 676 N N . ASN A 1 88 ? -17.710 8.851 35.029 1.00 64.50 88 ASN A N 1
ATOM 677 C CA . ASN A 1 88 ? -17.042 7.770 35.762 1.00 64.50 88 ASN A CA 1
ATOM 678 C C . ASN A 1 88 ? -16.087 8.279 36.864 1.00 64.50 88 ASN A C 1
ATOM 680 O O . ASN A 1 88 ? -15.190 7.576 37.305 1.00 64.50 88 ASN A O 1
ATOM 684 N N . GLY A 1 89 ? -16.231 9.528 37.320 1.00 65.25 89 GLY A N 1
ATOM 685 C CA . GLY A 1 89 ? -15.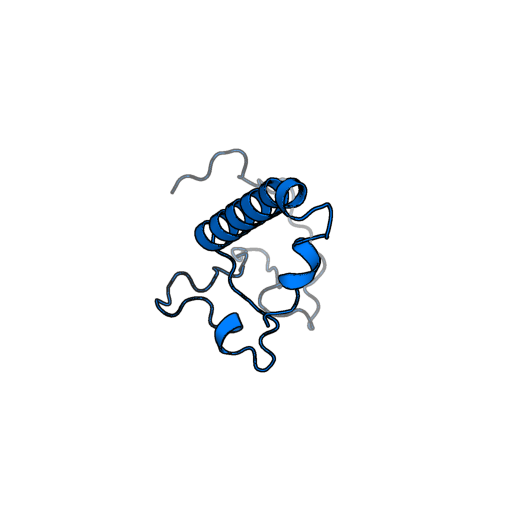444 10.027 38.456 1.00 65.25 89 GLY A CA 1
ATOM 686 C C . GLY A 1 89 ? -13.948 10.248 38.180 1.00 65.25 89 GLY A C 1
ATOM 687 O O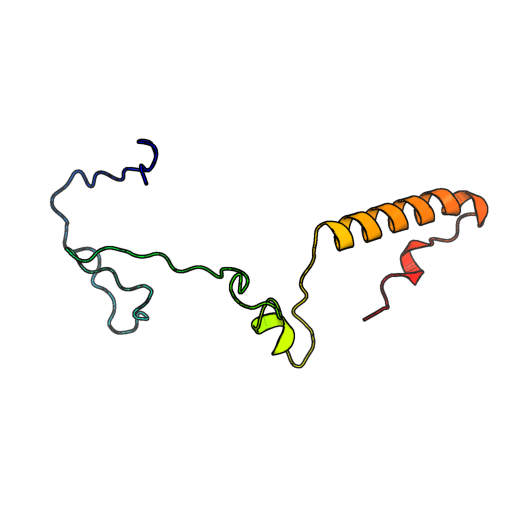 . GLY A 1 89 ? -13.173 10.334 39.130 1.00 65.25 89 GLY A O 1
ATOM 688 N N . GLY A 1 90 ? -13.538 10.388 36.913 1.00 64.69 90 GLY A N 1
ATOM 689 C CA . GLY A 1 90 ? -12.181 10.809 36.542 1.00 64.69 90 GLY A CA 1
ATOM 690 C C . GLY A 1 90 ? -11.187 9.690 36.204 1.00 64.69 90 GLY A C 1
ATOM 691 O O . GLY A 1 90 ? -10.007 9.982 36.009 1.00 64.69 90 GLY A O 1
ATOM 692 N N . GLU A 1 91 ? -11.627 8.433 36.097 1.00 64.94 91 GLU A N 1
ATOM 693 C CA . GLU A 1 91 ? -10.805 7.334 35.565 1.00 64.94 91 GLU A CA 1
ATOM 694 C C . GLU A 1 91 ? -10.555 7.500 34.055 1.00 64.94 91 GLU A C 1
ATOM 696 O O . GLU A 1 91 ? -11.479 7.841 33.324 1.00 64.94 91 GLU A O 1
ATOM 701 N N . ASP A 1 92 ? -9.314 7.310 33.580 1.00 66.44 92 ASP A N 1
ATOM 702 C CA . ASP A 1 92 ? -8.937 7.510 32.169 1.00 66.44 92 ASP A CA 1
ATOM 703 C C . ASP A 1 92 ? -9.463 6.369 31.266 1.00 66.44 92 ASP A C 1
ATOM 705 O O . ASP A 1 92 ? -8.927 5.256 31.299 1.00 66.44 92 ASP A O 1
ATOM 709 N N . PRO A 1 93 ? -10.474 6.616 30.410 1.00 61.28 93 PRO A N 1
ATOM 710 C CA . PRO A 1 93 ? -11.043 5.597 29.538 1.00 61.28 93 PRO A CA 1
ATOM 711 C C . PRO A 1 93 ? -10.132 5.219 28.360 1.00 61.28 93 PRO A C 1
ATOM 713 O O . PRO A 1 93 ? -10.406 4.233 27.674 1.00 61.28 93 PRO A O 1
ATOM 716 N N . LEU A 1 94 ? -9.062 5.977 28.082 1.00 61.94 94 LEU A N 1
ATOM 717 C CA . LEU A 1 94 ? -8.174 5.713 26.945 1.00 61.94 94 LEU A CA 1
ATOM 718 C C . LEU A 1 94 ? -7.243 4.520 27.183 1.00 61.94 94 LEU A C 1
ATOM 720 O O . LEU A 1 94 ? -6.850 3.871 26.213 1.00 61.94 94 LEU A O 1
ATOM 724 N N . SER A 1 95 ? -6.967 4.164 28.442 1.00 58.22 95 SER A N 1
ATOM 725 C CA . SER A 1 95 ? -6.109 3.020 28.777 1.00 58.22 95 SER A CA 1
ATOM 726 C C . SER A 1 95 ? -6.705 1.664 28.367 1.00 58.22 95 SER A C 1
ATOM 728 O O . SER A 1 95 ? -5.959 0.704 28.207 1.00 58.22 95 SER A O 1
ATOM 730 N N . LEU A 1 96 ? -8.027 1.565 28.176 1.00 54.22 96 LEU A N 1
ATOM 731 C CA . LEU A 1 96 ? -8.723 0.303 27.874 1.00 54.22 96 LEU A CA 1
ATOM 732 C C . LEU A 1 96 ? -8.724 -0.077 26.385 1.00 54.22 96 LEU A C 1
ATOM 734 O O . LEU A 1 96 ? -8.964 -1.232 26.043 1.00 54.22 96 LEU A O 1
ATOM 738 N N . THR A 1 97 ? -8.487 0.877 25.480 1.00 54.19 97 THR A N 1
ATOM 739 C CA . THR A 1 97 ? -8.666 0.646 24.029 1.00 54.19 97 THR A CA 1
ATOM 740 C C . THR A 1 97 ? -7.376 0.329 23.278 1.00 54.19 97 THR A C 1
ATOM 742 O O . THR A 1 97 ? -7.430 -0.060 22.113 1.00 54.19 97 THR A O 1
ATOM 745 N N . GLN A 1 98 ? -6.217 0.469 23.924 1.00 52.56 98 GLN A N 1
ATOM 746 C CA . GLN A 1 98 ? -4.919 0.351 23.256 1.00 52.56 98 GLN A CA 1
ATOM 747 C C . GLN A 1 98 ? -4.426 -1.103 23.101 1.00 52.56 98 GLN A C 1
ATOM 749 O O . GLN A 1 98 ? -3.464 -1.334 22.375 1.00 52.56 98 GLN A O 1
ATOM 754 N N . GLU A 1 99 ? -5.100 -2.089 23.711 1.00 43.06 99 GLU A N 1
ATOM 755 C CA . GLU A 1 99 ? -4.634 -3.489 23.749 1.00 43.06 99 GLU A CA 1
ATOM 756 C C . GLU A 1 99 ? -5.308 -4.456 22.759 1.00 43.06 99 GLU A C 1
ATOM 758 O O . GLU A 1 99 ? -4.965 -5.639 22.733 1.00 43.06 99 GLU A O 1
ATOM 763 N N . GLN A 1 100 ? -6.231 -4.008 21.905 1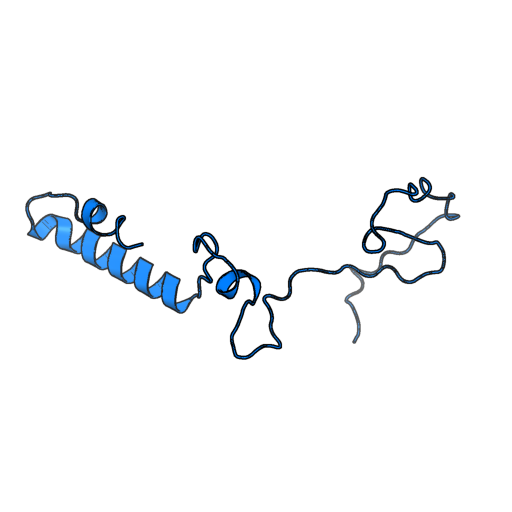.00 43.47 100 GLN A N 1
ATOM 764 C CA . GLN A 1 100 ? -6.873 -4.918 20.947 1.00 43.47 100 GLN A CA 1
ATOM 765 C C . GLN A 1 100 ? -6.087 -4.987 19.629 1.00 43.4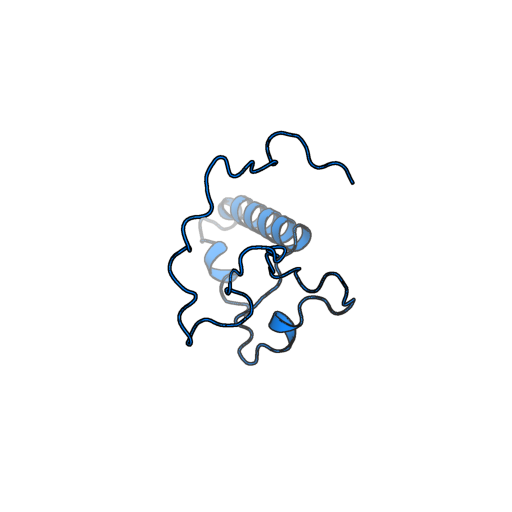7 100 GLN A C 1
ATOM 767 O O . GLN A 1 100 ? -6.311 -4.207 18.702 1.00 43.47 100 GLN A O 1
ATOM 772 N N . HIS A 1 101 ? -5.122 -5.915 19.627 1.00 41.84 101 HIS A N 1
ATOM 773 C CA . HIS A 1 101 ? -4.333 -6.388 18.484 1.00 41.84 101 HIS A CA 1
ATOM 774 C C . HIS A 1 101 ? -5.206 -6.928 17.347 1.00 41.84 101 HIS A C 1
ATOM 776 O O . HIS A 1 101 ? -6.167 -7.675 17.613 1.00 41.84 101 HIS A O 1
#

Secondary structure (DSSP, 8-state):
----GGG-----S-----S---TTS-GGG---TTSPP------TTTT-TT--HHHHT-TT-------HHHHHHHHHHHHHHHHHTTTTTT--GGGGSTT--

pLDDT: mean 76.14, std 17.07, range [39.47, 97.31]

Foldseek 3Di:
DDDPPVPDDDPPDDPDCPDAPPPPDDPLPHDDPPDDNDHDDDPQPPVDPVTRPCCVPPPVNPDDDDDPVNVVVVVVVVVVQVVCCVVVPRDRPVVPPPPDD